Protein AF-A0A8H3M3Z1-F1 (afdb_monomer_lite)

Secondary structure (DSSP, 8-state):
---S---EEEEEE--TTS-TTSEEEEEEETTEEEEESSHHHHHHHHHHHHHSS-----HHHHTTTTSHHHHHHHSTT-S---EEEEETTEEEEEEE--B-S-GGGTTB-TT-EEEEEEEETTTEEEEEEEEEETTEEEEEEEETTEEEEEEEESSHHHHHHHHHTT------

Sequence (172 aa):
MLKNAEFTVTVVVGNKDNNIFLPGYICQCKDIVRIANDLTNTISEIYSIIFATKTCYSGSLIMGWKYENIINKLTEDIPFTPYSFFLEKIKIFVYGVRYSENIDWHYAGPGYKSSFLHIFDGNKHALFVSKIEGTSCTVEVYQDQKLQTKFVSKSLVNVWKNIESTKKFNGN

Structure (mmCIF, N/CA/C/O backbone):
data_AF-A0A8H3M3Z1-F1
#
_entry.id   AF-A0A8H3M3Z1-F1
#
loop_
_atom_site.group_PDB
_atom_site.id
_atom_site.type_symbol
_atom_site.label_atom_id
_atom_site.label_alt_id
_atom_site.label_comp_id
_atom_site.label_asym_id
_atom_site.label_entity_id
_atom_site.label_seq_id
_atom_site.pdbx_PDB_ins_code
_atom_site.Cartn_x
_atom_site.Cartn_y
_atom_site.Cartn_z
_atom_site.occupancy
_atom_site.B_iso_or_equiv
_atom_site.auth_seq_id
_atom_site.auth_comp_id
_atom_site.auth_asym_id
_atom_site.auth_atom_id
_atom_site.pdbx_PDB_model_num
ATOM 1 N N . MET A 1 1 ? -3.676 -1.874 33.688 1.00 42.06 1 MET A N 1
ATOM 2 C CA . MET A 1 1 ? -3.862 -3.178 34.354 1.00 42.06 1 MET A CA 1
ATOM 3 C C . MET A 1 1 ? -5.278 -3.638 34.070 1.00 42.06 1 MET A C 1
ATOM 5 O O . MET A 1 1 ? -6.198 -2.852 34.268 1.00 42.06 1 MET A O 1
ATOM 9 N N . LEU A 1 2 ? -5.427 -4.838 33.517 1.00 50.97 2 LEU A N 1
ATOM 10 C CA . LEU A 1 2 ? -6.715 -5.435 33.185 1.00 50.97 2 LEU A CA 1
ATOM 11 C C . LEU A 1 2 ? -7.474 -5.728 34.475 1.00 50.97 2 LEU A C 1
ATOM 13 O O . LEU A 1 2 ? -7.066 -6.581 35.257 1.00 50.97 2 LEU A O 1
ATOM 17 N N . LYS A 1 3 ? -8.516 -4.944 34.748 1.00 63.22 3 LYS A N 1
ATOM 18 C CA . LYS A 1 3 ? -9.380 -5.177 35.902 1.00 63.22 3 LYS A CA 1
ATOM 19 C C . LYS A 1 3 ? -10.289 -6.359 35.562 1.00 63.22 3 LYS A C 1
ATOM 21 O O . LYS A 1 3 ? -10.842 -6.388 34.468 1.00 63.22 3 LYS A O 1
ATOM 26 N N . ASN A 1 4 ? -10.386 -7.328 36.473 1.00 67.38 4 ASN A N 1
ATOM 27 C CA . ASN A 1 4 ? -11.083 -8.603 36.282 1.00 67.38 4 ASN A CA 1
ATOM 28 C C . ASN A 1 4 ? -12.588 -8.390 36.025 1.00 67.38 4 ASN A C 1
ATOM 30 O O . ASN A 1 4 ? -13.389 -8.352 36.959 1.00 67.38 4 ASN A O 1
ATOM 34 N N . ALA A 1 5 ? -12.957 -8.165 34.768 1.00 73.75 5 ALA A N 1
ATOM 35 C CA . ALA A 1 5 ? -14.329 -8.032 34.315 1.00 73.75 5 ALA A CA 1
ATOM 36 C C . ALA A 1 5 ? -14.451 -8.631 32.919 1.00 73.75 5 ALA A C 1
ATOM 38 O O . ALA A 1 5 ? -13.635 -8.363 32.037 1.00 73.75 5 ALA A O 1
ATOM 39 N N . GLU A 1 6 ? -15.474 -9.454 32.745 1.00 81.56 6 GLU A N 1
ATO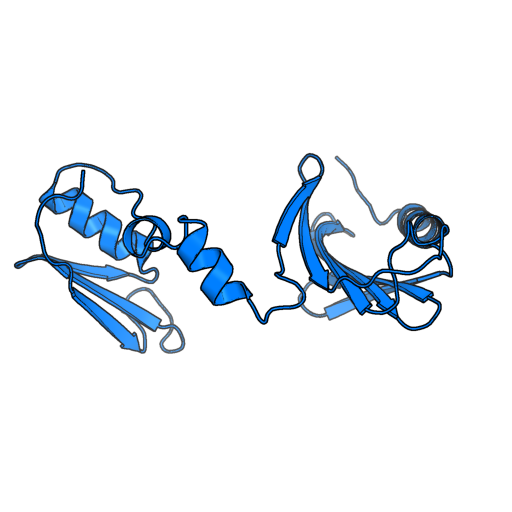M 40 C CA . GLU A 1 6 ? -15.777 -10.097 31.480 1.00 81.56 6 GLU A CA 1
ATOM 41 C C . GLU A 1 6 ? -16.540 -9.127 30.579 1.00 81.56 6 GLU A C 1
ATOM 43 O O . GLU A 1 6 ? -17.536 -8.525 30.989 1.00 81.56 6 GLU A O 1
ATOM 48 N N . PHE A 1 7 ? -16.049 -8.965 29.354 1.00 82.75 7 PHE A N 1
ATOM 49 C CA . PHE A 1 7 ? -16.711 -8.203 28.306 1.00 82.75 7 PHE A CA 1
ATOM 50 C C . PHE A 1 7 ? -17.187 -9.192 27.249 1.00 82.75 7 PHE A C 1
ATOM 52 O O . PHE A 1 7 ? -16.375 -9.859 26.611 1.00 82.75 7 PHE A O 1
ATOM 59 N N . THR A 1 8 ? -18.497 -9.270 27.051 1.00 84.25 8 THR A N 1
ATOM 60 C CA . THR A 1 8 ? -19.101 -10.037 25.961 1.00 84.25 8 THR A CA 1
ATOM 61 C C . THR A 1 8 ? -19.392 -9.095 24.804 1.00 84.25 8 THR A C 1
ATOM 63 O O . THR A 1 8 ? -19.911 -7.997 25.006 1.00 84.25 8 THR A O 1
ATOM 66 N N . VAL A 1 9 ? -19.045 -9.507 23.587 1.00 84.88 9 VAL A N 1
ATOM 67 C CA . VAL A 1 9 ? -19.323 -8.742 22.370 1.00 84.88 9 VAL A CA 1
ATOM 68 C C . VAL A 1 9 ? -20.209 -9.575 21.461 1.00 84.88 9 VAL A C 1
ATOM 70 O O . VAL A 1 9 ? -19.890 -10.718 21.145 1.00 84.88 9 VAL A O 1
ATOM 73 N N . THR A 1 10 ? -21.300 -8.978 21.000 1.00 85.62 10 THR A N 1
ATOM 74 C CA . THR A 1 10 ? -22.216 -9.563 20.027 1.00 85.62 10 THR A CA 1
ATOM 75 C C . THR A 1 10 ? -22.226 -8.700 18.774 1.00 85.62 10 THR A C 1
ATOM 77 O O . THR A 1 10 ? -22.454 -7.491 18.837 1.00 85.62 10 THR A O 1
ATOM 80 N N . VAL A 1 11 ? -21.970 -9.326 17.626 1.00 85.75 11 VAL A N 1
ATOM 81 C CA . VAL A 1 11 ? -22.051 -8.666 16.319 1.00 85.75 11 VAL A CA 1
ATOM 82 C C . VAL A 1 11 ? -23.489 -8.755 15.819 1.00 85.75 11 VAL A C 1
ATOM 84 O O . VAL A 1 11 ? -24.074 -9.837 15.798 1.00 85.75 11 VAL A O 1
ATOM 87 N N . VAL A 1 12 ? -24.054 -7.618 15.418 1.00 84.12 12 VAL A N 1
ATOM 88 C CA . VAL A 1 12 ? -25.420 -7.500 14.893 1.00 84.12 12 VAL A CA 1
ATOM 89 C C . VAL A 1 12 ? -25.413 -6.850 13.509 1.00 84.12 12 VAL A C 1
ATOM 91 O O . VAL A 1 12 ? -24.481 -6.131 13.151 1.00 84.12 12 VAL A O 1
ATOM 94 N N . VAL A 1 13 ? -26.447 -7.110 12.708 1.00 79.94 13 VAL A N 1
ATOM 95 C CA . VAL A 1 13 ? -26.619 -6.480 11.390 1.00 79.94 13 VAL A CA 1
ATOM 96 C C . VAL A 1 13 ? -27.286 -5.117 11.581 1.00 79.94 13 VAL A C 1
ATOM 98 O O . VAL A 1 13 ? -28.447 -5.055 11.982 1.00 79.94 13 VAL A O 1
ATOM 101 N N . GLY A 1 14 ? -26.556 -4.033 11.304 1.00 70.88 14 GLY A N 1
ATOM 102 C CA . GLY A 1 14 ? -27.012 -2.661 11.528 1.00 70.88 14 GLY A CA 1
ATOM 103 C C . GLY A 1 14 ? -27.077 -2.255 13.006 1.00 70.88 14 GLY A C 1
ATOM 104 O O . GLY A 1 14 ? -27.053 -3.079 13.920 1.00 70.88 14 GLY A O 1
ATOM 105 N N . ASN A 1 15 ? -27.181 -0.950 13.256 1.00 71.75 15 ASN A N 1
ATOM 106 C CA . ASN A 1 15 ? -27.610 -0.398 14.541 1.00 71.75 15 ASN A CA 1
ATOM 107 C C . ASN A 1 15 ? -28.354 0.933 14.326 1.00 71.75 15 ASN A C 1
ATOM 109 O O . ASN A 1 15 ? -28.491 1.394 13.197 1.00 71.75 15 ASN A O 1
ATOM 113 N N . LYS A 1 16 ? -28.849 1.547 15.407 1.00 67.44 16 LYS A N 1
ATOM 114 C CA . LYS A 1 16 ? -29.635 2.795 15.351 1.00 67.44 16 LYS A CA 1
ATOM 115 C C . LYS A 1 16 ? -28.860 3.990 14.774 1.00 67.44 16 LYS A C 1
ATOM 117 O O . LYS A 1 16 ? -29.487 4.936 14.311 1.00 67.44 16 LYS A O 1
ATOM 122 N N . ASP A 1 17 ? -27.532 3.915 14.785 1.00 66.56 17 ASP A N 1
ATOM 123 C CA . ASP A 1 17 ? -26.607 4.983 14.411 1.00 66.56 17 ASP A CA 1
ATOM 124 C C . ASP A 1 17 ? -25.939 4.733 13.045 1.00 66.56 17 ASP A C 1
ATOM 126 O O . ASP A 1 17 ? -25.035 5.476 12.663 1.00 66.56 17 ASP A O 1
ATOM 130 N N . ASN A 1 18 ? -26.338 3.685 12.308 1.00 63.44 18 ASN A N 1
ATOM 131 C CA . ASN A 1 18 ? -25.739 3.313 11.026 1.00 63.44 18 ASN A CA 1
ATOM 132 C C . ASN A 1 18 ? -26.734 2.694 10.036 1.00 63.44 18 ASN A C 1
ATOM 134 O O . ASN A 1 18 ? -27.844 2.286 10.364 1.00 63.44 18 ASN A O 1
ATOM 138 N N . ASN A 1 19 ? -26.286 2.587 8.784 1.00 66.00 19 ASN A N 1
ATOM 139 C CA . ASN A 1 19 ? -27.011 1.898 7.723 1.00 66.00 19 ASN A CA 1
ATOM 140 C C . ASN A 1 19 ? -27.109 0.382 8.011 1.00 66.00 19 ASN A C 1
ATOM 142 O O . ASN A 1 19 ? -26.144 -0.224 8.478 1.00 66.00 19 ASN A O 1
ATOM 146 N N . ILE A 1 20 ? -28.236 -0.242 7.652 1.00 68.50 20 ILE A N 1
ATOM 147 C CA . ILE A 1 20 ? -28.514 -1.691 7.754 1.00 68.50 20 ILE A CA 1
ATOM 148 C C . ILE A 1 20 ? -27.459 -2.594 7.087 1.00 68.50 20 ILE A C 1
ATOM 150 O O . ILE A 1 20 ? -27.410 -3.787 7.368 1.00 68.50 20 ILE A O 1
ATOM 154 N N . PHE A 1 21 ? -26.602 -2.041 6.223 1.00 71.69 21 PHE A N 1
ATOM 155 C CA . PHE A 1 21 ? -25.527 -2.766 5.538 1.00 71.69 21 PHE A CA 1
ATOM 156 C C . PHE A 1 21 ? -24.190 -2.810 6.299 1.00 71.69 21 PHE A C 1
ATOM 158 O O . PHE A 1 21 ? -23.249 -3.441 5.819 1.00 71.69 21 PHE A O 1
ATOM 165 N N . LEU A 1 22 ? -24.070 -2.147 7.454 1.00 75.31 22 LEU A N 1
ATOM 166 C CA . LEU A 1 22 ? -22.853 -2.154 8.272 1.00 75.31 22 LEU A CA 1
ATOM 167 C C . LEU A 1 22 ? -23.071 -2.941 9.573 1.00 75.31 22 LEU A C 1
ATOM 169 O O . LEU A 1 22 ? -24.165 -2.895 10.135 1.00 75.31 22 LEU A O 1
ATOM 173 N N . PRO A 1 23 ? -22.057 -3.663 10.079 1.00 78.62 23 PRO A N 1
ATOM 174 C CA . PRO A 1 23 ? -22.172 -4.354 11.356 1.00 78.62 23 PRO A CA 1
ATOM 175 C C . PRO A 1 23 ? -22.287 -3.349 12.510 1.00 78.62 23 PRO A C 1
ATOM 177 O O . PRO A 1 23 ? -21.552 -2.363 12.569 1.00 78.62 23 PRO A O 1
ATOM 180 N N . GLY A 1 24 ? -23.199 -3.622 13.439 1.00 84.38 24 GLY A N 1
ATOM 181 C CA . GLY A 1 24 ? -23.231 -3.011 14.762 1.00 84.38 24 GLY A CA 1
ATOM 182 C C . GLY A 1 24 ? -22.543 -3.920 15.779 1.00 84.38 24 GLY A C 1
ATOM 183 O O . GLY A 1 24 ? -22.599 -5.147 15.672 1.00 84.38 24 GLY A O 1
ATOM 184 N N . TYR A 1 25 ? -21.908 -3.328 16.786 1.00 85.81 25 TYR A N 1
ATOM 185 C CA . TYR A 1 25 ? -21.239 -4.065 17.855 1.00 85.81 25 TYR A CA 1
ATOM 186 C C . TYR A 1 25 ? -21.924 -3.758 19.175 1.00 85.81 25 TYR A C 1
ATOM 188 O O . TYR A 1 25 ? -21.898 -2.618 19.634 1.00 85.81 25 TYR A O 1
ATOM 196 N N . ILE A 1 26 ? -22.537 -4.771 19.781 1.00 84.50 26 ILE A N 1
ATOM 197 C CA . ILE A 1 26 ? -23.059 -4.689 21.141 1.00 84.50 26 ILE A CA 1
ATOM 198 C C . ILE A 1 26 ? -21.969 -5.199 22.068 1.00 84.50 26 ILE A C 1
ATOM 200 O O . ILE A 1 26 ? -21.509 -6.327 21.916 1.00 84.50 26 ILE A O 1
ATOM 204 N N . CYS A 1 27 ? -21.558 -4.386 23.031 1.00 84.44 27 CYS A N 1
ATOM 205 C CA . CYS A 1 27 ? -20.712 -4.831 24.123 1.00 84.44 27 CYS A CA 1
ATOM 206 C C . CYS A 1 27 ? -21.535 -4.854 25.410 1.00 84.44 27 CYS A C 1
ATOM 208 O O . CYS A 1 27 ? -22.358 -3.969 25.655 1.00 84.44 27 CYS A O 1
ATOM 210 N N . GLN A 1 28 ? -21.306 -5.874 26.224 1.00 86.00 28 GLN A N 1
ATOM 211 C CA . GLN A 1 28 ? -21.894 -6.036 27.539 1.00 86.00 28 GLN A CA 1
ATOM 212 C C . GLN A 1 28 ? -20.788 -6.332 28.546 1.00 86.00 28 GLN A C 1
ATOM 214 O O . GLN A 1 28 ? -19.942 -7.196 28.320 1.00 86.00 28 GLN A O 1
ATOM 219 N N . CYS A 1 29 ? -20.823 -5.644 29.681 1.00 83.62 29 CYS A N 1
ATOM 220 C CA . CYS A 1 29 ? -20.036 -6.002 30.851 1.00 83.62 29 CYS A CA 1
ATOM 221 C C . CYS A 1 29 ? -20.912 -5.825 32.089 1.00 83.62 29 CYS A C 1
ATOM 223 O O . CYS A 1 29 ? -21.393 -4.720 32.359 1.00 83.62 29 CYS A O 1
ATOM 225 N N . LYS A 1 30 ? -21.124 -6.917 32.834 1.00 83.31 30 LYS A N 1
ATOM 226 C CA . LYS A 1 30 ? -22.128 -6.976 33.908 1.00 83.31 30 LYS A CA 1
ATOM 227 C C . LYS A 1 30 ? -23.507 -6.559 33.355 1.00 83.31 30 LYS A C 1
ATOM 229 O O . LYS A 1 30 ? -23.932 -7.093 32.330 1.00 83.31 30 LYS A O 1
ATOM 234 N N . ASP A 1 31 ? -24.150 -5.573 33.978 1.00 85.62 31 ASP A N 1
ATOM 235 C CA . ASP A 1 31 ? -25.468 -5.049 33.595 1.00 85.62 31 ASP A CA 1
ATOM 236 C C . ASP A 1 31 ? -25.397 -3.851 32.628 1.00 85.62 31 ASP A C 1
ATOM 238 O O . ASP A 1 31 ? -26.420 -3.270 32.265 1.00 85.62 31 ASP A O 1
ATOM 242 N N . ILE A 1 32 ? -24.192 -3.439 32.210 1.00 85.25 32 ILE A N 1
ATOM 243 C CA . ILE A 1 32 ? -24.003 -2.302 31.303 1.00 85.25 32 ILE A CA 1
ATOM 244 C C . ILE A 1 32 ? -23.890 -2.816 29.873 1.00 85.25 32 ILE A C 1
ATOM 246 O O . ILE A 1 32 ? -23.011 -3.619 29.561 1.00 85.25 32 ILE A O 1
ATOM 250 N N . VAL A 1 33 ? -24.747 -2.285 29.001 1.00 86.88 33 VAL A N 1
ATOM 251 C CA . VAL A 1 33 ? -24.773 -2.589 27.568 1.00 86.88 33 VAL A CA 1
ATOM 252 C C . VAL A 1 33 ? -24.595 -1.304 26.758 1.00 86.88 33 VAL A C 1
ATOM 254 O O . VAL A 1 33 ? -25.218 -0.269 27.038 1.00 86.88 33 VAL A O 1
ATOM 257 N N . ARG A 1 34 ? -23.744 -1.362 25.732 1.00 85.56 34 ARG A N 1
ATOM 258 C CA . ARG A 1 34 ? -23.574 -0.303 24.728 1.00 85.56 34 ARG A CA 1
ATOM 259 C C . ARG A 1 34 ? -23.555 -0.896 23.335 1.00 85.56 34 ARG A C 1
ATOM 261 O O . ARG A 1 34 ? -23.155 -2.039 23.147 1.00 85.56 34 ARG A O 1
ATOM 268 N N . ILE A 1 35 ? -23.988 -0.089 22.379 1.00 83.06 35 ILE A N 1
ATOM 269 C CA . ILE A 1 35 ? -23.938 -0.402 20.960 1.00 83.06 35 ILE A CA 1
ATOM 270 C C . ILE A 1 35 ? -23.181 0.719 20.261 1.00 83.06 35 ILE A C 1
ATOM 272 O O . ILE A 1 35 ? -23.452 1.885 20.532 1.00 83.06 35 ILE A O 1
ATOM 276 N N . ALA A 1 36 ? -22.235 0.378 19.395 1.00 77.62 36 ALA A N 1
ATOM 277 C CA . ALA A 1 36 ? -21.617 1.357 18.512 1.00 77.62 36 ALA A CA 1
ATOM 278 C C . ALA A 1 36 ? -21.251 0.743 17.159 1.00 77.62 36 ALA A C 1
ATOM 280 O O . ALA A 1 36 ? -21.393 -0.459 16.913 1.00 77.62 36 ALA A O 1
ATOM 281 N N . ASN A 1 37 ? -20.782 1.613 16.270 1.00 78.38 37 ASN A N 1
ATOM 282 C CA . ASN A 1 37 ? -20.327 1.277 14.919 1.00 78.38 37 ASN A CA 1
ATOM 283 C C . ASN A 1 37 ? -18.902 0.713 14.886 1.00 78.38 37 ASN A C 1
ATOM 285 O O . ASN A 1 37 ? -18.461 0.200 13.862 1.00 78.38 37 ASN A O 1
ATOM 289 N N . ASP A 1 38 ? -18.182 0.821 16.001 1.00 77.88 38 ASP A N 1
ATOM 290 C CA . ASP A 1 38 ? -16.818 0.340 16.158 1.00 77.88 38 ASP A CA 1
ATOM 291 C C . ASP A 1 38 ? -16.673 -0.414 17.483 1.00 77.88 38 ASP A C 1
ATOM 293 O O . ASP A 1 38 ? -17.126 0.029 18.547 1.00 77.88 38 ASP A O 1
ATOM 297 N N . LEU A 1 39 ? -16.012 -1.565 17.404 1.00 75.38 39 LEU A N 1
ATOM 298 C CA . LEU A 1 39 ? -15.754 -2.436 18.539 1.00 75.38 39 LEU A CA 1
ATOM 299 C C . LEU A 1 39 ? -14.897 -1.736 19.600 1.00 75.38 39 LEU A C 1
ATOM 301 O O . LEU A 1 39 ? -15.173 -1.846 20.797 1.00 75.38 39 LEU A O 1
ATOM 305 N N . THR A 1 40 ? -13.877 -0.994 19.161 1.00 76.94 40 THR A N 1
ATOM 306 C CA . THR A 1 40 ? -12.932 -0.324 20.064 1.00 76.94 40 THR A CA 1
ATOM 307 C C . THR A 1 40 ? -13.637 0.755 20.874 1.00 76.94 40 THR A C 1
ATOM 309 O O . THR A 1 40 ? -13.459 0.817 22.093 1.00 76.94 40 THR A O 1
ATOM 312 N N . ASN A 1 41 ? -14.480 1.556 20.221 1.00 75.25 41 ASN A N 1
ATOM 313 C CA . ASN A 1 41 ? -15.298 2.578 20.865 1.00 75.25 41 ASN A CA 1
ATOM 314 C C . ASN A 1 41 ? -16.271 1.961 21.873 1.00 75.25 41 ASN A C 1
ATOM 316 O O . ASN A 1 41 ? -16.270 2.368 23.033 1.00 75.25 41 ASN A O 1
ATOM 320 N N . THR A 1 42 ? -17.021 0.925 21.478 1.00 77.25 42 THR A N 1
ATOM 321 C CA . THR A 1 42 ? -18.021 0.295 22.362 1.00 77.25 42 THR A CA 1
ATOM 322 C C . THR A 1 42 ? -17.381 -0.274 23.634 1.00 77.25 42 THR A C 1
ATOM 324 O O . THR A 1 42 ? -17.869 -0.044 24.741 1.00 77.25 42 THR A O 1
ATOM 327 N N . ILE A 1 43 ? -16.251 -0.981 23.500 1.00 77.06 43 ILE A N 1
ATOM 328 C CA . ILE A 1 43 ? -15.508 -1.529 24.647 1.00 77.06 43 ILE A CA 1
ATOM 329 C C . ILE A 1 43 ? -14.936 -0.398 25.509 1.00 77.06 43 ILE A C 1
ATOM 331 O O . ILE A 1 43 ? -15.053 -0.439 26.733 1.00 77.06 43 ILE A O 1
ATOM 335 N N . SER A 1 44 ? -14.336 0.623 24.888 1.00 77.81 44 SER A N 1
ATOM 336 C CA . SER A 1 44 ? -13.710 1.738 25.609 1.00 77.81 44 SER A CA 1
ATOM 337 C C . SER A 1 44 ? -14.720 2.565 26.401 1.00 77.81 44 SER A C 1
ATOM 339 O O . SER A 1 44 ? -14.397 3.025 27.498 1.00 77.81 44 SER A O 1
ATOM 341 N N . GLU A 1 45 ? -15.940 2.733 25.890 1.00 80.56 45 GLU A N 1
ATOM 342 C CA . GLU A 1 45 ? -17.031 3.400 26.600 1.00 80.56 45 GLU A CA 1
ATOM 343 C C . GLU A 1 45 ? -17.466 2.617 27.836 1.00 80.56 45 GLU A C 1
ATOM 345 O O . GLU A 1 45 ? -17.460 3.170 28.936 1.00 80.56 45 GLU A O 1
ATOM 350 N N . ILE A 1 46 ? -17.787 1.326 27.690 1.00 83.81 46 ILE A N 1
ATOM 351 C CA . ILE A 1 46 ? -18.192 0.488 28.829 1.00 83.81 46 ILE A CA 1
ATOM 352 C C . ILE A 1 46 ? -17.072 0.412 29.862 1.00 83.81 46 ILE A C 1
ATOM 354 O O . ILE A 1 46 ? -17.320 0.553 31.059 1.00 83.81 46 ILE A O 1
ATOM 358 N N . TYR A 1 47 ? -15.827 0.259 29.412 1.00 78.69 47 TYR A N 1
ATOM 359 C CA . TYR A 1 47 ? -14.681 0.250 30.307 1.00 78.69 47 TYR A CA 1
ATOM 360 C C . TYR A 1 47 ? -14.549 1.579 31.063 1.00 78.69 47 TYR A C 1
ATOM 362 O O . TYR A 1 47 ? -14.345 1.578 32.278 1.00 78.69 47 TYR A O 1
ATOM 370 N N . SER A 1 48 ? -14.721 2.713 30.376 1.00 80.75 48 SER A N 1
ATOM 371 C CA . SER A 1 48 ? -14.674 4.039 31.003 1.00 80.75 48 SER A CA 1
ATOM 372 C C . SER A 1 48 ? -15.787 4.228 32.032 1.00 80.75 48 SER A C 1
ATOM 374 O O . SER A 1 48 ? -15.524 4.776 33.099 1.00 80.75 48 SER A O 1
ATOM 376 N N . ILE A 1 49 ? -16.997 3.730 31.758 1.00 82.50 49 ILE A N 1
ATOM 377 C CA . ILE A 1 49 ? -18.123 3.769 32.703 1.00 82.50 49 ILE A CA 1
ATOM 378 C C . ILE A 1 49 ? -17.803 2.949 33.959 1.00 82.50 49 ILE A C 1
ATOM 380 O O . ILE A 1 49 ? -18.014 3.418 35.073 1.00 82.50 49 ILE A O 1
ATOM 384 N N . ILE A 1 50 ? -17.275 1.734 33.795 1.00 81.38 50 ILE A N 1
ATOM 385 C CA . ILE A 1 50 ? -17.062 0.802 34.913 1.00 81.38 50 ILE A CA 1
ATOM 386 C C . ILE A 1 50 ? -15.840 1.181 35.748 1.00 81.38 50 ILE A C 1
ATOM 388 O O . ILE A 1 50 ? -15.828 1.001 36.966 1.00 81.38 50 ILE A O 1
ATOM 392 N N . PHE A 1 51 ? -14.784 1.670 35.104 1.00 81.25 51 PHE A N 1
ATOM 393 C CA . PHE A 1 51 ? -13.480 1.817 35.740 1.00 81.25 51 PHE A CA 1
ATOM 394 C C . PHE A 1 51 ? -13.002 3.256 35.873 1.00 81.25 51 PHE A C 1
ATOM 396 O O . PHE A 1 51 ? -11.917 3.447 36.427 1.00 81.25 51 PHE A O 1
ATOM 403 N N . ALA A 1 52 ? -13.792 4.225 35.394 1.00 79.25 52 ALA A N 1
ATOM 404 C CA . ALA A 1 52 ? -13.472 5.651 35.364 1.00 79.25 52 ALA A CA 1
ATOM 405 C C . ALA A 1 52 ? -12.117 5.956 34.694 1.00 79.25 52 ALA A C 1
ATOM 407 O O . ALA A 1 52 ? -11.460 6.946 35.008 1.00 79.25 52 ALA A O 1
ATOM 408 N N . THR A 1 53 ? -11.674 5.093 33.775 1.00 71.69 53 THR A N 1
ATOM 409 C CA . THR A 1 53 ? -10.427 5.259 33.023 1.00 71.69 53 THR A CA 1
ATOM 410 C C . THR A 1 53 ? -10.622 4.865 31.566 1.00 71.69 53 THR A C 1
ATOM 412 O O . THR A 1 53 ? -11.377 3.949 31.256 1.00 71.69 53 THR A O 1
ATOM 415 N N . LYS A 1 54 ? -9.915 5.536 30.654 1.00 61.66 54 LYS A N 1
ATOM 416 C CA . LYS A 1 54 ? -9.914 5.165 29.235 1.00 61.66 54 LYS A CA 1
ATOM 417 C C . LYS A 1 54 ? -8.992 3.965 29.028 1.00 61.66 54 LYS A C 1
ATOM 419 O O . LYS A 1 54 ? -7.808 4.041 29.358 1.00 61.66 54 LYS A O 1
ATOM 424 N N . THR A 1 55 ? -9.494 2.868 28.467 1.00 58.12 55 THR A N 1
ATOM 425 C CA . THR A 1 55 ? -8.625 1.797 27.961 1.00 58.12 55 THR A CA 1
ATOM 426 C C . THR A 1 55 ? -8.173 2.068 26.547 1.00 58.12 55 THR A C 1
ATOM 428 O O . THR A 1 55 ? -8.997 2.163 25.649 1.00 58.12 55 THR A O 1
ATOM 431 N N . CYS A 1 56 ? -6.863 2.023 26.322 1.00 53.41 56 CYS A N 1
ATOM 432 C C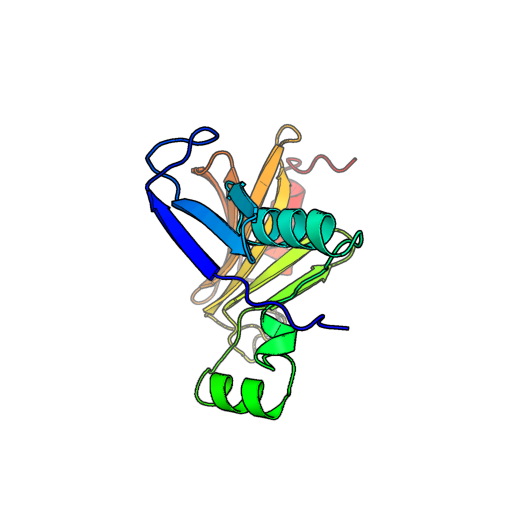A . CYS A 1 56 ? -6.321 1.630 25.026 1.00 53.41 56 CYS A CA 1
ATOM 433 C C . CYS A 1 56 ? -6.200 0.104 25.017 1.00 53.41 56 CYS A C 1
ATOM 435 O O . CYS A 1 56 ? -5.139 -0.449 25.307 1.00 53.41 56 CYS A O 1
ATOM 437 N N . TYR A 1 57 ? -7.307 -0.591 24.771 1.00 55.56 57 TYR A N 1
ATOM 438 C CA . TYR A 1 57 ? -7.270 -2.039 24.628 1.00 55.56 57 TYR A CA 1
ATOM 439 C C . TYR A 1 57 ? -6.805 -2.369 23.212 1.00 55.56 57 TYR A C 1
ATOM 441 O O . TYR A 1 57 ? -7.538 -2.186 22.247 1.00 55.56 57 TYR A O 1
ATOM 449 N N . SER A 1 58 ? -5.564 -2.823 23.068 1.00 56.12 58 SER A N 1
ATOM 450 C CA . SER A 1 58 ? -5.116 -3.425 21.816 1.00 56.12 58 SER A CA 1
ATOM 451 C C . SER A 1 58 ? -5.303 -4.926 21.975 1.00 56.12 58 SER A C 1
ATOM 453 O O . SER A 1 58 ? -4.535 -5.546 22.703 1.00 56.12 58 SER A O 1
ATOM 455 N N . GLY A 1 59 ? -6.327 -5.519 21.354 1.00 54.09 59 GLY A N 1
ATOM 456 C CA . GLY A 1 59 ? -6.565 -6.972 21.428 1.00 54.09 59 GLY A CA 1
ATOM 457 C C . GLY A 1 59 ? -5.323 -7.806 21.069 1.00 54.09 59 GLY A C 1
ATOM 458 O O . GLY A 1 59 ? -5.113 -8.883 21.622 1.00 54.09 59 GLY A O 1
ATOM 459 N N . SER A 1 60 ? -4.429 -7.241 20.251 1.00 58.16 60 SER A N 1
ATOM 460 C CA . SER A 1 60 ? -3.120 -7.809 19.918 1.00 58.16 60 SER A CA 1
ATOM 461 C C . SER A 1 60 ? -2.168 -7.951 21.115 1.00 58.16 60 SER A C 1
ATOM 463 O O . SER A 1 60 ? -1.363 -8.875 21.137 1.00 58.16 60 SER A O 1
ATOM 465 N N . LEU A 1 61 ? -2.246 -7.086 22.133 1.00 53.50 61 LEU A N 1
ATOM 466 C CA . LEU A 1 61 ? -1.410 -7.183 23.338 1.00 53.50 61 LEU A CA 1
ATOM 467 C C . LEU A 1 61 ? -1.810 -8.361 24.233 1.00 53.50 61 LEU A C 1
ATOM 469 O O . LEU A 1 61 ? -0.950 -8.943 24.880 1.00 53.50 61 LEU A O 1
ATOM 473 N N . ILE A 1 62 ? -3.095 -8.708 24.277 1.00 56.06 62 ILE A N 1
ATOM 474 C CA . ILE A 1 62 ? -3.628 -9.720 25.207 1.00 56.06 62 ILE A CA 1
ATOM 475 C C . ILE A 1 62 ? -3.561 -11.114 24.617 1.00 56.06 62 ILE A C 1
ATOM 477 O O . ILE A 1 62 ? -3.205 -12.052 25.319 1.00 56.06 62 ILE A O 1
ATOM 481 N N . MET A 1 63 ? -3.816 -11.236 23.314 1.00 61.16 63 MET A N 1
ATOM 482 C CA . MET A 1 63 ? -3.589 -12.485 22.585 1.00 61.16 63 MET A CA 1
ATOM 483 C C . MET A 1 63 ? -2.106 -12.737 22.305 1.00 61.16 63 MET A C 1
ATOM 485 O O . MET A 1 63 ? -1.754 -13.720 21.661 1.00 61.16 63 MET A O 1
ATOM 489 N N . GLY A 1 64 ? -1.226 -11.839 22.755 1.00 58.66 64 GLY A N 1
ATOM 490 C CA . GLY A 1 64 ? 0.199 -12.024 22.595 1.00 58.66 64 GLY A CA 1
ATOM 491 C C . GLY A 1 64 ? 0.689 -11.884 21.156 1.00 58.66 64 GLY A C 1
ATOM 492 O O . GLY A 1 64 ? 1.794 -12.302 20.840 1.00 58.66 64 GLY A O 1
ATOM 493 N N . TRP A 1 65 ? -0.074 -11.233 20.279 1.00 65.19 65 TRP A N 1
ATOM 494 C CA . TRP A 1 65 ? 0.323 -10.940 18.895 1.00 65.19 65 TRP A CA 1
ATOM 495 C C . TRP A 1 65 ? 1.479 -9.934 18.793 1.00 65.19 65 TRP A C 1
ATOM 497 O O . TRP A 1 65 ? 1.842 -9.519 17.697 1.00 65.19 65 TRP A O 1
ATOM 507 N N . LYS A 1 66 ? 2.042 -9.513 19.930 1.00 66.56 66 LYS A N 1
ATOM 508 C CA . LYS A 1 66 ? 3.318 -8.796 20.012 1.00 66.56 66 LYS A CA 1
ATOM 509 C C . LYS A 1 66 ? 4.482 -9.667 20.493 1.00 66.56 66 LYS A C 1
ATOM 511 O O . LYS A 1 66 ? 5.604 -9.176 20.519 1.00 66.56 66 LYS A O 1
ATOM 516 N N . TYR A 1 67 ? 4.239 -10.914 20.897 1.00 75.38 67 TYR A N 1
ATOM 517 C CA . TYR A 1 67 ? 5.306 -11.838 21.260 1.00 75.38 67 TYR A CA 1
ATOM 518 C C . TYR A 1 67 ? 5.890 -12.467 19.998 1.00 75.38 67 TYR A C 1
ATOM 520 O O . TYR A 1 67 ? 5.166 -13.027 19.172 1.00 75.38 67 TYR A O 1
ATOM 528 N N . GLU A 1 68 ? 7.212 -12.384 19.868 1.00 77.00 68 GLU A N 1
ATOM 529 C CA . GLU A 1 68 ? 7.944 -12.861 18.692 1.00 77.00 68 GLU A CA 1
ATOM 530 C C . GLU A 1 68 ? 7.667 -14.333 18.387 1.00 77.00 68 GLU A C 1
ATOM 532 O O . GLU A 1 68 ? 7.514 -14.694 17.231 1.00 77.00 68 GLU A O 1
ATOM 537 N N . ASN A 1 69 ? 7.513 -15.185 19.404 1.00 81.62 69 ASN A N 1
ATOM 538 C CA . ASN A 1 69 ? 7.202 -16.602 19.209 1.00 81.62 69 ASN A CA 1
ATOM 539 C C . ASN A 1 69 ? 5.851 -16.837 18.503 1.00 81.62 69 ASN A C 1
ATOM 541 O O . ASN A 1 69 ? 5.760 -17.710 17.643 1.00 81.62 69 ASN A O 1
ATOM 545 N N . ILE A 1 70 ? 4.814 -16.062 18.839 1.00 78.50 70 ILE A N 1
ATOM 546 C CA . ILE A 1 70 ? 3.486 -16.158 18.216 1.00 78.50 70 ILE A CA 1
ATOM 547 C C . ILE A 1 70 ? 3.529 -15.579 16.804 1.00 78.50 70 ILE A C 1
ATOM 549 O O . ILE A 1 70 ? 3.001 -16.197 15.882 1.00 78.50 70 ILE A O 1
ATOM 553 N N . ILE A 1 71 ? 4.191 -14.431 16.623 1.00 77.31 71 ILE A N 1
ATOM 554 C CA . ILE A 1 71 ? 4.380 -13.821 15.301 1.00 77.31 71 ILE A CA 1
ATOM 555 C C . ILE A 1 71 ? 5.110 -14.804 14.384 1.00 77.31 71 ILE A C 1
ATOM 557 O O . ILE A 1 71 ? 4.569 -15.158 13.344 1.00 77.31 71 ILE A O 1
ATOM 561 N N . ASN A 1 72 ? 6.264 -15.319 14.814 1.00 79.44 72 ASN A N 1
ATOM 562 C CA . ASN A 1 72 ? 7.086 -16.242 14.036 1.00 79.44 72 ASN A CA 1
ATOM 563 C C . ASN A 1 72 ? 6.313 -17.500 13.639 1.00 79.44 72 ASN A C 1
ATOM 565 O O . ASN A 1 72 ? 6.453 -17.956 12.511 1.00 79.44 72 ASN A O 1
ATOM 569 N N . LYS A 1 73 ? 5.466 -18.037 14.530 1.00 82.50 73 LYS A N 1
ATOM 570 C CA . LYS A 1 73 ? 4.643 -19.211 14.215 1.00 82.50 73 LYS A CA 1
ATOM 571 C C . LYS A 1 73 ? 3.539 -18.904 13.203 1.00 82.50 73 LYS A C 1
ATOM 573 O O . LYS A 1 73 ? 3.248 -19.734 12.352 1.00 82.50 73 LYS A O 1
ATOM 578 N N . LEU A 1 74 ? 2.922 -17.725 13.285 1.00 77.88 74 LEU A N 1
ATOM 579 C CA . LEU A 1 74 ? 1.885 -17.297 12.341 1.00 77.88 74 LEU A CA 1
ATOM 580 C C . LEU A 1 74 ? 2.459 -16.897 10.976 1.00 77.88 74 LEU A C 1
ATOM 582 O O . LEU A 1 74 ? 1.748 -16.976 9.978 1.00 77.88 74 LEU A O 1
ATOM 586 N N . THR A 1 75 ? 3.721 -16.469 10.925 1.00 77.12 75 THR A N 1
ATOM 587 C CA . THR A 1 75 ? 4.393 -16.032 9.696 1.00 77.12 75 THR A CA 1
ATOM 588 C C . THR A 1 75 ? 5.346 -17.071 9.108 1.00 77.12 75 THR A C 1
ATOM 590 O O . THR A 1 75 ? 5.999 -16.762 8.118 1.00 77.12 75 THR A O 1
ATOM 593 N N . GLU A 1 76 ? 5.436 -18.273 9.689 1.00 80.88 76 GLU A N 1
ATOM 594 C CA . GLU A 1 76 ? 6.415 -19.315 9.324 1.00 80.88 76 GLU A CA 1
ATOM 595 C C . GLU A 1 76 ? 6.382 -19.655 7.823 1.00 80.88 76 GLU A C 1
ATOM 597 O O . GLU A 1 76 ? 7.429 -19.735 7.188 1.00 80.88 76 GLU A O 1
ATOM 602 N N . ASP A 1 77 ? 5.183 -19.722 7.237 1.00 82.38 77 ASP A N 1
ATOM 603 C CA . ASP A 1 77 ? 4.965 -20.013 5.811 1.00 82.38 77 ASP A CA 1
ATOM 604 C C . ASP A 1 77 ? 4.543 -18.779 4.993 1.00 82.38 77 ASP A C 1
ATOM 606 O O . ASP A 1 77 ? 4.081 -18.893 3.854 1.00 82.38 77 ASP A O 1
ATOM 610 N N . ILE A 1 78 ? 4.657 -17.575 5.564 1.00 76.69 78 ILE A N 1
ATOM 611 C CA . ILE A 1 78 ? 4.277 -16.335 4.885 1.00 76.69 78 ILE A CA 1
ATOM 612 C C . ILE A 1 78 ? 5.532 -15.733 4.236 1.00 76.69 78 ILE A C 1
ATOM 614 O O . ILE A 1 78 ? 6.357 -15.141 4.931 1.00 76.69 78 ILE A O 1
ATOM 618 N N . PRO A 1 79 ? 5.682 -15.800 2.897 1.00 76.56 79 PRO A N 1
ATOM 619 C CA . PRO A 1 79 ? 6.899 -15.347 2.214 1.00 76.56 79 PRO A CA 1
ATOM 620 C C . PRO A 1 79 ? 7.121 -13.833 2.318 1.00 76.56 79 PRO A C 1
ATOM 622 O O . PRO A 1 79 ? 8.232 -13.344 2.130 1.00 76.56 79 PRO A O 1
ATOM 625 N N . PHE A 1 80 ? 6.056 -13.076 2.580 1.00 82.62 80 PHE A N 1
ATOM 626 C CA . PHE A 1 80 ? 6.107 -11.638 2.774 1.00 82.62 80 PHE A CA 1
ATOM 627 C C . PHE A 1 80 ? 4.895 -11.169 3.579 1.00 82.62 80 PHE A C 1
ATOM 629 O O . PHE A 1 80 ? 3.758 -11.493 3.237 1.00 82.62 80 PHE A O 1
ATOM 636 N N . THR A 1 81 ? 5.134 -10.355 4.606 1.00 83.31 81 THR A N 1
ATOM 637 C CA . THR A 1 81 ? 4.068 -9.706 5.375 1.00 83.31 81 THR A CA 1
ATOM 638 C C . THR A 1 81 ? 3.939 -8.246 4.938 1.00 83.31 81 THR A C 1
ATOM 640 O O . THR A 1 81 ? 4.904 -7.491 5.085 1.00 83.31 81 THR A O 1
ATOM 643 N N . PRO A 1 82 ? 2.771 -7.816 4.419 1.00 88.38 82 PRO A N 1
ATOM 644 C CA . PRO A 1 82 ? 2.521 -6.417 4.108 1.00 88.38 82 PRO A CA 1
ATOM 645 C C . PRO A 1 82 ? 2.738 -5.518 5.320 1.00 88.38 82 PRO A C 1
ATOM 647 O O . PRO A 1 82 ? 2.331 -5.842 6.435 1.00 88.38 82 PRO A O 1
ATOM 650 N N . TYR A 1 83 ? 3.340 -4.358 5.098 1.00 88.81 83 TYR A N 1
ATOM 651 C CA . TYR A 1 83 ? 3.653 -3.426 6.172 1.00 88.81 83 TYR A CA 1
ATOM 652 C C . TYR A 1 83 ? 3.447 -1.984 5.729 1.00 88.81 83 TYR A C 1
ATOM 654 O O . TYR A 1 83 ? 3.420 -1.663 4.540 1.00 88.81 83 TYR A O 1
ATOM 662 N N . SER A 1 84 ? 3.270 -1.102 6.709 1.00 93.12 84 SER A N 1
ATOM 663 C CA . SER A 1 84 ? 3.232 0.338 6.478 1.00 93.12 84 SER A CA 1
ATOM 664 C C . SER A 1 84 ? 4.402 1.016 7.166 1.00 93.12 84 SER A C 1
ATOM 666 O O . SER A 1 84 ? 4.748 0.653 8.288 1.00 93.12 84 SER A O 1
ATOM 668 N N . PHE A 1 85 ? 4.949 2.048 6.538 1.00 91.62 85 PHE A N 1
ATOM 669 C CA . PHE A 1 85 ? 5.937 2.931 7.148 1.00 91.62 85 PHE A CA 1
ATOM 670 C C . PHE A 1 85 ? 5.659 4.383 6.760 1.00 91.62 85 PHE A C 1
ATOM 672 O O . PHE A 1 85 ? 4.906 4.657 5.823 1.00 91.62 85 PHE A O 1
ATOM 679 N N . PHE A 1 86 ? 6.237 5.316 7.511 1.00 91.31 86 PHE A N 1
ATOM 680 C CA . PHE A 1 86 ? 6.172 6.736 7.189 1.00 91.31 86 PHE A CA 1
ATOM 681 C C . PHE A 1 86 ? 7.433 7.148 6.439 1.00 91.31 86 PHE A C 1
ATOM 683 O O . PHE A 1 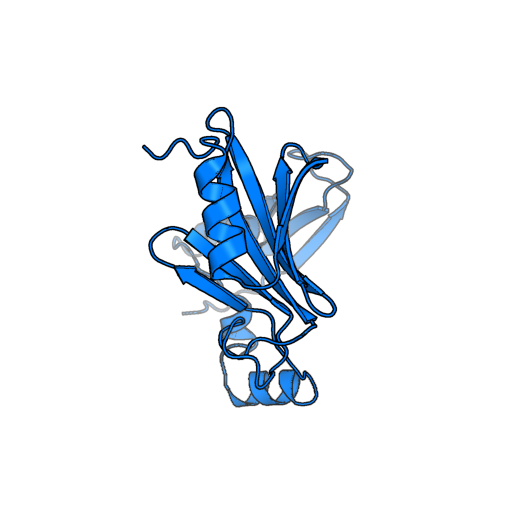86 ? 8.544 6.913 6.911 1.00 91.31 86 PHE A O 1
ATOM 690 N N . LEU A 1 87 ? 7.244 7.774 5.283 1.00 88.94 87 LEU A N 1
ATOM 691 C CA . LEU A 1 87 ? 8.259 8.568 4.611 1.00 88.94 87 LEU A CA 1
ATOM 692 C C . LEU A 1 87 ? 7.890 10.032 4.842 1.00 88.94 87 LEU A C 1
ATOM 694 O O . LEU A 1 87 ? 6.921 10.530 4.269 1.00 88.94 87 LEU A O 1
ATOM 698 N N . GLU A 1 88 ? 8.608 10.687 5.753 1.00 91.19 88 GLU A N 1
ATOM 699 C CA . GLU A 1 88 ? 8.230 11.997 6.293 1.00 91.19 88 GLU A CA 1
ATOM 700 C C . GLU A 1 88 ? 6.782 11.997 6.826 1.00 91.19 88 GLU A C 1
ATOM 702 O O . GLU A 1 88 ? 6.489 11.354 7.833 1.00 91.19 88 GLU A O 1
ATOM 707 N N . LYS A 1 89 ? 5.861 12.695 6.149 1.00 88.62 89 LYS A N 1
ATOM 708 C CA . LYS A 1 89 ? 4.430 12.767 6.494 1.00 88.62 89 LYS A CA 1
ATOM 709 C C . LYS A 1 89 ? 3.561 11.803 5.679 1.00 88.62 89 LYS A C 1
ATOM 711 O O . LYS A 1 89 ? 2.360 11.708 5.927 1.00 88.62 89 LYS A O 1
ATOM 716 N N . ILE A 1 90 ? 4.135 11.096 4.708 1.00 88.88 90 ILE A N 1
ATOM 717 C CA . ILE A 1 90 ? 3.407 10.205 3.804 1.00 88.88 90 ILE A CA 1
ATOM 718 C C . ILE A 1 90 ? 3.459 8.783 4.357 1.00 88.88 90 ILE A C 1
ATOM 720 O O . ILE A 1 90 ? 4.527 8.198 4.523 1.00 88.88 90 ILE A O 1
ATOM 724 N N . LYS A 1 91 ? 2.288 8.201 4.620 1.00 93.12 91 LYS A N 1
ATOM 725 C CA . LYS A 1 91 ? 2.177 6.789 4.993 1.00 93.12 91 LYS A CA 1
ATOM 726 C C . LYS A 1 91 ? 2.167 5.927 3.734 1.00 93.12 91 LYS A C 1
ATOM 728 O O . LYS A 1 91 ? 1.231 6.007 2.939 1.00 93.12 91 LYS A O 1
ATOM 733 N N . ILE A 1 92 ? 3.183 5.084 3.587 1.00 94.44 92 ILE A N 1
ATOM 734 C CA . ILE A 1 92 ? 3.322 4.134 2.484 1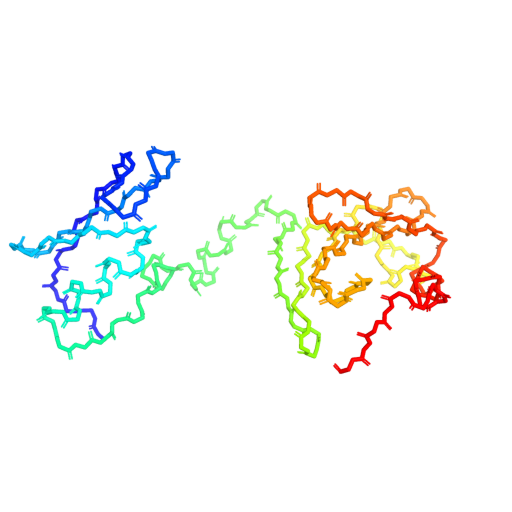.00 94.44 92 ILE A CA 1
ATOM 735 C C . ILE A 1 92 ? 2.932 2.749 2.984 1.00 94.44 92 ILE A C 1
ATOM 737 O O . ILE A 1 92 ? 3.410 2.310 4.027 1.00 94.44 92 ILE A O 1
ATOM 741 N N . PHE A 1 93 ? 2.081 2.060 2.229 1.00 96.06 93 PHE A N 1
ATOM 742 C CA . PHE A 1 93 ? 1.705 0.668 2.448 1.00 96.06 93 PHE A CA 1
ATOM 743 C C . PHE A 1 93 ? 2.323 -0.210 1.361 1.00 96.06 93 PHE A C 1
ATOM 745 O O . PHE A 1 93 ? 2.045 -0.020 0.179 1.00 96.06 93 PHE A O 1
ATOM 752 N N . VAL A 1 94 ? 3.161 -1.167 1.748 1.00 94.19 94 VAL A N 1
ATOM 753 C CA . VAL A 1 94 ? 3.805 -2.126 0.844 1.00 94.19 94 VAL A CA 1
ATOM 754 C C . VAL A 1 94 ? 3.125 -3.474 1.017 1.00 94.19 94 VAL A C 1
ATOM 756 O O . VAL A 1 94 ? 3.056 -3.996 2.127 1.00 94.19 94 VAL A O 1
ATOM 759 N N . TYR A 1 95 ? 2.628 -4.036 -0.081 1.00 93.56 95 TYR A N 1
ATOM 760 C CA . TYR A 1 95 ? 1.851 -5.281 -0.078 1.00 93.56 95 TYR A CA 1
ATOM 761 C C . TYR A 1 95 ? 2.294 -6.281 -1.154 1.00 93.56 95 TYR A C 1
ATOM 763 O O . TYR A 1 95 ? 1.689 -7.338 -1.310 1.00 93.56 95 TYR A O 1
ATOM 771 N N . GLY A 1 96 ? 3.370 -5.974 -1.875 1.00 91.44 96 GLY A N 1
ATOM 772 C CA . GLY A 1 96 ? 4.085 -6.922 -2.717 1.00 91.44 96 GLY A CA 1
ATOM 773 C C . GLY A 1 96 ? 5.554 -6.538 -2.781 1.00 91.44 96 GLY A C 1
ATOM 774 O O . GLY A 1 96 ? 5.879 -5.371 -2.996 1.00 91.44 96 GLY A O 1
ATOM 775 N N . VAL A 1 97 ? 6.443 -7.507 -2.587 1.00 88.06 97 VAL A N 1
ATOM 776 C CA . VAL A 1 97 ? 7.890 -7.324 -2.710 1.00 88.06 97 VAL A CA 1
ATOM 777 C C . VAL A 1 97 ? 8.455 -8.514 -3.462 1.00 88.06 97 VAL A C 1
ATOM 779 O O . VAL A 1 97 ? 8.077 -9.660 -3.228 1.00 88.06 97 VAL A O 1
ATOM 782 N N . ARG A 1 98 ? 9.375 -8.232 -4.376 1.00 88.06 98 ARG A N 1
ATOM 783 C CA . ARG A 1 98 ? 10.237 -9.235 -4.987 1.00 88.06 98 ARG A CA 1
ATOM 784 C C . ARG A 1 98 ? 11.611 -8.617 -5.154 1.00 88.06 98 ARG A C 1
ATOM 786 O O . ARG A 1 98 ? 11.697 -7.421 -5.415 1.00 88.06 98 ARG A O 1
ATOM 793 N N . TYR A 1 99 ? 12.650 -9.418 -4.996 1.00 87.62 99 TYR A N 1
ATOM 794 C CA . TYR A 1 99 ? 14.019 -8.997 -5.260 1.00 87.62 99 TYR A CA 1
ATOM 795 C C . TYR A 1 99 ? 14.364 -9.185 -6.743 1.00 87.62 99 TYR A C 1
ATOM 797 O O . TYR A 1 99 ? 13.869 -10.115 -7.388 1.00 87.62 99 TYR A O 1
ATOM 805 N N . SER A 1 100 ? 15.209 -8.309 -7.280 1.00 89.06 100 SER A N 1
ATOM 806 C CA . SER A 1 100 ? 15.929 -8.528 -8.533 1.00 89.06 100 SER A CA 1
ATOM 807 C C . SER A 1 100 ? 17.299 -7.848 -8.494 1.00 89.06 100 SER A C 1
ATOM 809 O O . SER A 1 100 ? 17.533 -6.955 -7.686 1.00 89.06 100 SER A O 1
ATOM 811 N N . GLU A 1 101 ? 18.195 -8.219 -9.405 1.00 88.75 101 GLU A N 1
ATOM 812 C CA . GLU A 1 101 ? 19.502 -7.559 -9.561 1.00 88.75 101 GLU A CA 1
ATOM 813 C C . GLU A 1 101 ? 19.409 -6.221 -10.325 1.00 88.75 101 GLU A C 1
ATOM 815 O O . GLU A 1 101 ? 20.421 -5.605 -10.656 1.00 88.75 101 GLU A O 1
ATOM 820 N N . ASN A 1 102 ? 18.194 -5.746 -10.623 1.00 85.50 102 ASN A N 1
ATOM 821 C CA . ASN A 1 102 ? 17.994 -4.529 -11.395 1.00 85.50 102 ASN A CA 1
ATOM 822 C C . ASN A 1 102 ? 18.224 -3.267 -10.541 1.00 85.50 102 ASN A C 1
ATOM 824 O O . ASN A 1 102 ? 17.386 -2.876 -9.723 1.00 85.50 102 ASN A O 1
ATOM 828 N N . ILE A 1 103 ? 19.350 -2.597 -10.786 1.00 84.94 103 ILE A N 1
ATOM 829 C CA . ILE A 1 103 ? 19.751 -1.361 -10.100 1.00 84.94 103 ILE A CA 1
ATOM 830 C C . ILE A 1 103 ? 18.795 -0.198 -10.415 1.00 84.94 103 ILE A C 1
ATOM 832 O O . ILE A 1 103 ? 18.474 0.579 -9.517 1.00 84.94 103 ILE A O 1
ATOM 836 N N . ASP A 1 104 ? 18.251 -0.112 -11.636 1.00 84.06 104 ASP A N 1
ATOM 837 C CA . ASP A 1 104 ? 17.293 0.942 -12.024 1.00 84.06 104 ASP A CA 1
ATOM 838 C C . ASP A 1 104 ? 15.970 0.853 -11.242 1.00 84.06 104 ASP A C 1
ATOM 840 O O . ASP A 1 104 ? 15.178 1.808 -11.189 1.00 84.06 104 ASP A O 1
ATOM 844 N N . TRP A 1 105 ? 15.718 -0.308 -10.636 1.00 84.12 105 TRP A N 1
ATOM 845 C CA . TRP A 1 105 ? 14.578 -0.584 -9.767 1.00 84.12 105 TRP A CA 1
ATOM 846 C C . TRP A 1 105 ? 14.962 -0.606 -8.286 1.00 84.12 105 TRP A C 1
ATOM 848 O O . TRP A 1 105 ? 14.155 -1.029 -7.464 1.00 84.12 105 TRP A O 1
ATOM 858 N N . HIS A 1 106 ? 16.164 -0.144 -7.924 1.00 86.06 106 HIS A N 1
ATOM 859 C CA . HIS A 1 106 ? 16.695 -0.218 -6.559 1.00 86.06 106 HIS A CA 1
ATOM 860 C C . HIS A 1 106 ? 16.594 -1.638 -5.977 1.00 86.06 106 HIS A C 1
ATOM 862 O O . HIS A 1 106 ? 16.175 -1.824 -4.836 1.00 86.06 106 HIS A O 1
ATOM 868 N N . TYR A 1 107 ? 16.928 -2.643 -6.792 1.00 87.38 107 TYR A N 1
ATOM 869 C CA . TYR A 1 107 ? 16.845 -4.070 -6.465 1.00 87.38 107 TYR A CA 1
ATOM 870 C C . TYR A 1 107 ? 15.430 -4.618 -6.226 1.00 87.38 107 TYR A C 1
ATOM 872 O O . TYR A 1 107 ? 15.256 -5.790 -5.877 1.00 87.38 107 TYR A O 1
ATOM 880 N N . ALA A 1 108 ? 14.390 -3.811 -6.443 1.00 88.19 108 ALA A N 1
ATOM 881 C CA . ALA A 1 108 ? 13.030 -4.319 -6.519 1.00 88.19 108 ALA A CA 1
ATOM 882 C C . ALA A 1 108 ? 12.854 -5.131 -7.807 1.00 88.19 108 ALA A C 1
ATOM 884 O O . ALA A 1 108 ? 13.511 -4.888 -8.814 1.00 88.19 108 ALA A O 1
ATOM 885 N N . GLY A 1 109 ? 11.974 -6.122 -7.777 1.00 89.88 109 GLY A N 1
ATOM 886 C CA . GLY A 1 109 ? 11.695 -7.026 -8.882 1.00 89.88 109 GLY A CA 1
ATOM 887 C C . GLY A 1 109 ? 10.221 -7.034 -9.287 1.00 89.88 109 GLY A C 1
ATOM 888 O O . GLY A 1 109 ? 9.372 -6.442 -8.609 1.00 89.88 109 GLY A O 1
ATOM 889 N N . PRO A 1 110 ? 9.887 -7.742 -10.380 1.00 91.12 110 PRO A N 1
ATOM 890 C CA . PRO A 1 110 ? 8.516 -7.851 -10.863 1.00 91.12 110 PRO A CA 1
ATOM 891 C C . PRO A 1 110 ? 7.616 -8.499 -9.808 1.00 91.12 110 PRO A C 1
ATOM 893 O O . PRO A 1 110 ? 7.843 -9.638 -9.404 1.00 91.12 110 PRO A O 1
ATOM 896 N N . GLY A 1 111 ? 6.589 -7.779 -9.364 1.00 89.81 111 GLY A N 1
ATOM 897 C CA . GLY A 1 111 ? 5.764 -8.149 -8.212 1.00 89.81 111 GLY A CA 1
ATOM 898 C C . GLY A 1 111 ? 5.849 -7.163 -7.046 1.00 89.81 111 GLY A C 1
ATOM 899 O O . GLY A 1 111 ? 5.032 -7.261 -6.131 1.00 89.81 111 GLY A O 1
ATOM 900 N N . TYR A 1 112 ? 6.764 -6.186 -7.090 1.00 93.38 112 TYR A N 1
ATOM 901 C CA . TYR A 1 112 ? 6.721 -5.057 -6.162 1.00 93.38 112 TYR A CA 1
ATOM 902 C C . TYR A 1 112 ? 5.404 -4.287 -6.316 1.00 93.38 112 TYR A C 1
ATOM 904 O O . TYR A 1 112 ? 5.026 -3.936 -7.438 1.00 93.38 112 TYR A O 1
ATOM 912 N N . LYS A 1 113 ? 4.723 -4.023 -5.196 1.00 94.75 113 LYS A N 1
ATOM 913 C CA . LYS A 1 113 ? 3.485 -3.244 -5.116 1.00 94.75 113 LYS A CA 1
ATOM 914 C C . LYS A 1 113 ? 3.440 -2.438 -3.822 1.00 94.75 113 LYS A C 1
ATOM 916 O O . LYS A 1 113 ? 3.580 -2.986 -2.724 1.00 94.75 113 LYS A O 1
ATOM 921 N N . SER A 1 114 ? 3.187 -1.146 -3.955 1.00 95.62 114 SER A N 1
ATOM 922 C CA . SER A 1 114 ? 2.957 -0.252 -2.830 1.00 95.62 114 SER A CA 1
ATOM 923 C C . SER A 1 114 ? 1.921 0.807 -3.165 1.00 95.62 114 SER A C 1
ATOM 925 O O . SER A 1 114 ? 1.607 1.061 -4.327 1.00 95.62 114 SER A O 1
ATOM 927 N N . SER A 1 115 ? 1.362 1.414 -2.128 1.00 96.38 115 SER A N 1
ATOM 928 C CA . SER A 1 115 ? 0.382 2.474 -2.276 1.00 96.38 115 SER A CA 1
ATOM 929 C C . SER A 1 115 ? 0.494 3.517 -1.183 1.00 96.38 115 SER A C 1
ATOM 931 O O . SER A 1 115 ? 0.861 3.198 -0.052 1.00 96.38 115 SER A O 1
ATOM 933 N N . PHE A 1 116 ? 0.117 4.746 -1.500 1.00 94.00 116 PHE A N 1
ATOM 934 C CA . PHE A 1 116 ? 0.021 5.827 -0.529 1.00 94.00 116 PHE A CA 1
ATOM 935 C C . PHE A 1 116 ? -1.044 6.837 -0.952 1.00 94.00 116 PHE A C 1
ATOM 937 O O . PHE A 1 116 ? -1.421 6.920 -2.122 1.00 94.00 116 PHE A O 1
ATOM 944 N N . LEU A 1 117 ? -1.539 7.602 0.017 1.00 92.00 117 LEU A N 1
ATOM 945 C CA . LEU A 1 117 ? -2.477 8.692 -0.224 1.00 92.00 117 LEU A CA 1
ATOM 946 C C . LEU A 1 117 ? -1.717 10.011 -0.241 1.00 92.00 117 LEU A C 1
ATOM 948 O O . LEU A 1 117 ? -0.971 10.312 0.692 1.00 92.00 117 LEU A O 1
ATOM 952 N N . HIS A 1 118 ? -1.936 10.809 -1.277 1.00 89.81 118 HIS A N 1
ATOM 953 C CA . HIS A 1 118 ? -1.371 12.149 -1.360 1.00 89.81 118 HIS A CA 1
ATOM 954 C C . HIS A 1 118 ? -2.286 13.092 -2.136 1.00 89.81 118 HIS A C 1
ATOM 956 O O . HIS A 1 118 ? -3.214 12.650 -2.812 1.00 89.81 118 HIS A O 1
ATOM 962 N N . ILE A 1 119 ? -2.055 14.394 -1.986 1.00 86.88 119 ILE A N 1
ATOM 963 C CA . ILE A 1 119 ? -2.810 15.415 -2.705 1.00 86.88 119 ILE A CA 1
ATOM 964 C C . ILE A 1 119 ? -2.428 15.357 -4.188 1.00 86.88 119 ILE A C 1
ATOM 966 O O . ILE A 1 119 ? -1.253 15.267 -4.541 1.00 86.88 119 ILE A O 1
ATOM 970 N N . PHE A 1 120 ? -3.434 15.398 -5.052 1.00 84.88 120 PHE A N 1
ATOM 971 C CA . PHE A 1 120 ? -3.306 15.406 -6.501 1.00 84.88 120 PHE A CA 1
ATOM 972 C C . PHE A 1 120 ? -4.425 16.261 -7.101 1.00 84.88 120 PHE A C 1
ATOM 974 O O . PHE A 1 120 ? -5.500 16.345 -6.512 1.00 84.88 120 PHE A O 1
ATOM 981 N N . ASP A 1 121 ? -4.147 16.896 -8.242 1.00 79.50 121 ASP A N 1
ATOM 982 C CA . ASP A 1 121 ? -5.081 17.584 -9.150 1.00 79.50 121 ASP A CA 1
ATOM 983 C C . ASP A 1 121 ? -6.339 18.186 -8.482 1.00 79.50 121 ASP A C 1
ATOM 985 O O . ASP A 1 121 ? -7.322 17.501 -8.176 1.00 79.50 121 ASP A O 1
ATOM 989 N N . GLY A 1 122 ? -6.310 19.500 -8.242 1.00 80.19 122 GLY A N 1
ATOM 990 C CA . GLY A 1 122 ? -7.413 20.210 -7.586 1.00 80.19 122 GLY A CA 1
ATOM 991 C C . GLY A 1 122 ? -7.460 20.042 -6.061 1.00 80.19 122 GLY A C 1
ATOM 992 O O . GLY A 1 122 ? -8.539 20.117 -5.477 1.00 80.19 122 GLY A O 1
ATOM 993 N N . ASN A 1 123 ? -6.308 19.827 -5.414 1.00 81.38 123 ASN A N 1
ATOM 994 C CA . ASN A 1 123 ? -6.145 19.729 -3.953 1.00 81.38 123 ASN A CA 1
ATOM 995 C C . ASN A 1 123 ? -6.963 18.611 -3.282 1.00 81.38 123 ASN A C 1
ATOM 997 O O . ASN A 1 123 ? -7.332 18.702 -2.111 1.00 81.38 123 ASN A O 1
ATOM 1001 N N . LYS A 1 124 ? -7.248 17.539 -4.016 1.00 86.12 124 LYS A N 1
ATOM 1002 C CA . LYS A 1 124 ? -7.995 16.387 -3.513 1.00 86.12 124 LYS A CA 1
ATOM 1003 C C . LYS A 1 124 ? -7.047 15.222 -3.260 1.00 86.12 124 LYS A C 1
ATOM 1005 O O . LYS A 1 124 ? -6.030 15.073 -3.929 1.00 86.12 124 LYS A O 1
ATOM 1010 N N . HIS A 1 125 ? -7.384 14.366 -2.303 1.00 88.56 125 HIS A N 1
ATOM 1011 C CA . HIS A 1 125 ? -6.605 13.153 -2.083 1.00 88.56 125 HIS A CA 1
ATOM 1012 C C . HIS A 1 125 ? -6.801 12.162 -3.232 1.00 88.56 125 HIS A C 1
ATOM 1014 O O . HIS A 1 125 ? -7.929 11.871 -3.634 1.00 88.56 125 HIS A O 1
ATOM 1020 N N . ALA A 1 126 ? -5.691 11.611 -3.708 1.00 92.19 126 ALA A N 1
ATOM 1021 C CA . ALA A 1 126 ? -5.645 10.497 -4.633 1.00 92.19 126 ALA A CA 1
ATOM 1022 C C . ALA A 1 126 ? -4.823 9.349 -4.038 1.00 92.19 126 ALA A C 1
ATOM 1024 O O . ALA A 1 126 ? -3.891 9.550 -3.252 1.00 92.19 126 ALA A O 1
ATOM 1025 N N . LEU A 1 127 ? -5.188 8.131 -4.426 1.00 94.31 127 LEU A N 1
ATOM 1026 C CA . LEU A 1 127 ? -4.441 6.919 -4.140 1.00 94.31 127 LEU A CA 1
ATOM 1027 C C . LEU A 1 127 ? -3.428 6.695 -5.258 1.00 94.31 127 LEU A C 1
ATOM 1029 O O . LEU A 1 127 ? -3.796 6.450 -6.406 1.00 94.31 127 LEU A O 1
ATOM 1033 N N . PHE A 1 128 ? -2.156 6.742 -4.897 1.00 94.56 128 PHE A N 1
ATOM 1034 C CA . PHE A 1 128 ? -1.058 6.362 -5.766 1.00 94.56 128 PHE A CA 1
ATOM 1035 C C . PHE A 1 128 ? -0.771 4.884 -5.558 1.00 94.56 128 PHE A C 1
ATOM 1037 O O . PHE A 1 128 ? -0.600 4.446 -4.421 1.00 94.56 128 PHE A O 1
ATOM 1044 N N . VAL A 1 129 ? -0.715 4.124 -6.647 1.00 96.00 129 VAL A N 1
ATOM 1045 C CA . VAL A 1 129 ? -0.373 2.701 -6.652 1.00 96.00 129 VAL A CA 1
ATOM 1046 C C . VAL A 1 129 ? 0.863 2.507 -7.514 1.00 96.00 129 VAL A C 1
ATOM 1048 O O . VAL A 1 129 ? 0.800 2.598 -8.739 1.00 96.00 129 VAL A O 1
ATOM 1051 N N . SER A 1 130 ? 1.985 2.227 -6.863 1.00 94.50 130 SER A N 1
ATOM 1052 C CA . SER A 1 130 ? 3.267 1.938 -7.497 1.00 94.50 130 SER A CA 1
ATOM 1053 C C . SER A 1 130 ? 3.418 0.435 -7.674 1.00 94.50 130 SER A C 1
ATOM 1055 O O . SER A 1 130 ? 3.249 -0.326 -6.721 1.00 94.50 130 SER A O 1
ATOM 1057 N N . LYS A 1 131 ? 3.772 -0.012 -8.877 1.00 94.88 131 LYS A N 1
ATOM 1058 C CA . LYS A 1 131 ? 3.981 -1.430 -9.173 1.00 94.88 131 LYS A CA 1
ATOM 1059 C C . LYS A 1 131 ? 5.093 -1.660 -10.185 1.00 94.88 131 LYS A C 1
ATOM 1061 O O . LYS A 1 131 ? 5.301 -0.850 -11.087 1.00 94.88 13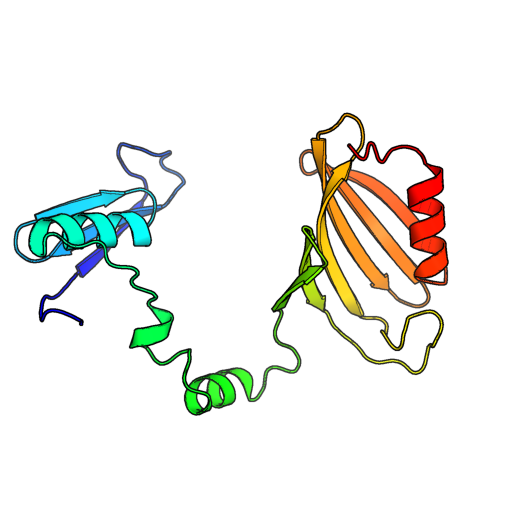1 LYS A O 1
ATOM 1066 N N . ILE A 1 132 ? 5.782 -2.787 -10.048 1.00 93.31 132 ILE A N 1
ATOM 1067 C CA . ILE A 1 132 ? 6.719 -3.287 -11.057 1.00 93.31 132 ILE A CA 1
ATOM 1068 C C . ILE A 1 132 ? 6.093 -4.523 -11.691 1.00 93.31 132 ILE A C 1
ATOM 1070 O O . ILE A 1 132 ? 5.912 -5.549 -11.032 1.00 93.31 132 ILE A O 1
ATOM 1074 N N . GLU A 1 133 ? 5.749 -4.413 -12.970 1.00 87.88 133 GLU A N 1
ATOM 1075 C CA . GLU A 1 133 ? 5.125 -5.478 -13.754 1.00 87.88 133 GLU A CA 1
ATOM 1076 C C . GLU A 1 133 ? 5.973 -5.737 -15.002 1.00 87.88 133 GLU A C 1
ATOM 1078 O O . GLU A 1 133 ? 6.255 -4.825 -15.788 1.00 87.88 133 GLU A O 1
ATOM 1083 N N . GLY A 1 134 ? 6.411 -6.989 -15.166 1.00 87.25 134 GLY A N 1
ATOM 1084 C CA . GLY A 1 134 ? 7.327 -7.380 -16.236 1.00 87.25 134 GLY A CA 1
ATOM 1085 C C . GLY A 1 134 ? 8.614 -6.556 -16.199 1.00 87.25 134 GLY A C 1
ATOM 1086 O O . GLY A 1 134 ? 9.372 -6.632 -15.240 1.00 87.25 134 GLY A O 1
ATOM 1087 N N . THR A 1 135 ? 8.843 -5.754 -17.240 1.00 86.75 135 THR A N 1
ATOM 1088 C CA . THR A 1 135 ? 10.029 -4.894 -17.388 1.00 86.75 135 THR A CA 1
ATOM 1089 C C . THR A 1 135 ? 9.735 -3.407 -17.180 1.00 86.75 135 THR A C 1
ATOM 1091 O O . THR A 1 135 ? 10.467 -2.557 -17.690 1.00 86.75 135 THR A O 1
ATOM 1094 N N . SER A 1 136 ? 8.634 -3.071 -16.503 1.00 90.88 136 SER A N 1
ATOM 1095 C CA . SER A 1 136 ? 8.175 -1.687 -16.371 1.00 90.88 136 SER A CA 1
ATOM 1096 C C . SER A 1 136 ? 7.811 -1.315 -14.938 1.00 90.88 136 SER A C 1
ATOM 1098 O O . SER A 1 136 ? 7.169 -2.077 -14.214 1.00 90.88 136 SER A O 1
ATOM 1100 N N . CYS A 1 137 ? 8.190 -0.099 -14.559 1.00 92.38 137 CYS A N 1
ATOM 1101 C CA . CYS A 1 137 ? 7.694 0.593 -13.384 1.00 92.38 137 CYS A CA 1
ATOM 1102 C C . CYS A 1 137 ? 6.441 1.370 -13.783 1.00 92.38 137 CYS A C 1
ATOM 1104 O O . CYS A 1 137 ? 6.445 2.130 -14.754 1.00 92.38 137 CYS A O 1
ATOM 1106 N N . THR A 1 138 ? 5.370 1.183 -13.026 1.00 94.75 138 THR A N 1
ATOM 1107 C CA . THR A 1 138 ? 4.084 1.831 -13.250 1.00 94.75 138 THR A CA 1
ATOM 1108 C C . THR A 1 138 ? 3.633 2.532 -11.977 1.00 94.75 138 THR A C 1
ATOM 1110 O O . THR A 1 138 ? 3.724 1.957 -10.895 1.00 94.75 138 THR A O 1
ATOM 1113 N N . VAL A 1 139 ? 3.093 3.740 -12.113 1.00 95.50 139 VAL A N 1
ATOM 1114 C CA . VAL A 1 139 ? 2.331 4.414 -11.059 1.00 95.50 139 VAL A CA 1
ATOM 1115 C C . VAL A 1 139 ? 0.950 4.749 -11.601 1.00 95.50 139 VAL A C 1
ATOM 1117 O O . VAL A 1 139 ? 0.807 5.471 -12.587 1.00 95.50 139 VAL A O 1
ATOM 1120 N N . GLU A 1 140 ? -0.071 4.201 -10.963 1.00 95.50 140 GLU A N 1
ATOM 1121 C CA . GLU A 1 140 ? -1.473 4.489 -11.243 1.00 95.50 140 GLU A CA 1
ATOM 1122 C C . GLU A 1 140 ? -2.010 5.449 -10.184 1.00 95.50 140 GLU A C 1
ATOM 1124 O O . GLU A 1 140 ? -1.733 5.287 -8.995 1.00 95.50 140 GLU A O 1
ATOM 1129 N N . VAL A 1 141 ? -2.771 6.452 -10.617 1.00 94.50 141 VAL A N 1
ATOM 1130 C CA . VAL A 1 141 ? -3.366 7.451 -9.727 1.00 94.50 141 VAL A CA 1
ATOM 1131 C C . VAL A 1 141 ? -4.876 7.309 -9.779 1.00 94.50 141 VAL A C 1
ATOM 1133 O O . VAL A 1 141 ? -5.490 7.476 -10.837 1.00 94.50 141 VAL A O 1
ATOM 1136 N N . TYR A 1 142 ? -5.470 7.003 -8.632 1.00 93.00 142 TYR A N 1
ATOM 1137 C CA . TYR A 1 142 ? -6.904 6.820 -8.473 1.00 93.00 142 TYR A CA 1
ATOM 1138 C C . TYR A 1 142 ? -7.497 7.957 -7.647 1.00 93.00 142 TYR A C 1
ATOM 1140 O O . TYR A 1 142 ? -7.004 8.281 -6.569 1.00 93.00 142 TYR A O 1
ATOM 1148 N N . GLN A 1 143 ? -8.598 8.521 -8.121 1.00 90.81 143 GLN A N 1
ATOM 1149 C CA . GLN A 1 143 ? -9.350 9.573 -7.443 1.00 90.81 143 GLN A CA 1
ATOM 1150 C C . GLN A 1 143 ? -10.833 9.307 -7.659 1.00 90.81 143 GLN A C 1
ATOM 1152 O O . GLN A 1 143 ? -11.223 8.879 -8.748 1.00 90.81 143 GLN A O 1
ATOM 1157 N N . ASP A 1 144 ? -11.645 9.506 -6.622 1.00 87.88 144 ASP A N 1
ATOM 1158 C CA . ASP A 1 144 ? -13.082 9.206 -6.654 1.00 87.88 144 ASP A CA 1
ATOM 1159 C C . ASP A 1 144 ? -13.370 7.764 -7.132 1.00 87.88 144 ASP A C 1
ATOM 1161 O O . ASP A 1 144 ? -14.300 7.507 -7.893 1.00 87.88 144 ASP A O 1
ATOM 1165 N N . GLN A 1 145 ? -12.522 6.817 -6.698 1.00 87.19 145 GLN A N 1
ATOM 1166 C CA . GLN A 1 145 ? -12.564 5.384 -7.045 1.00 87.19 145 GLN A CA 1
ATOM 1167 C C . GLN A 1 145 ? -12.377 5.072 -8.544 1.00 87.19 145 GLN A C 1
ATOM 1169 O O . GLN A 1 145 ? -12.660 3.961 -8.990 1.00 87.19 145 GLN A O 1
ATOM 1174 N N . LYS A 1 146 ? -11.870 6.025 -9.332 1.00 91.00 146 LYS A N 1
ATOM 1175 C CA . LYS A 1 146 ? -11.597 5.861 -10.766 1.00 91.00 146 LYS A CA 1
ATOM 1176 C C . LYS A 1 146 ? -10.124 6.097 -11.071 1.00 91.00 146 LYS A C 1
ATOM 1178 O O . LYS A 1 146 ? -9.492 6.957 -10.459 1.00 91.00 146 LYS A O 1
ATOM 1183 N N . LEU A 1 147 ? -9.588 5.343 -12.031 1.00 93.06 147 LEU A N 1
ATOM 1184 C CA . LEU A 1 147 ? -8.244 5.564 -12.562 1.00 93.06 147 LEU A CA 1
ATOM 1185 C C . LEU A 1 147 ? -8.227 6.891 -13.331 1.00 93.06 147 LEU A C 1
ATOM 1187 O O . LEU A 1 147 ? -8.906 7.018 -14.347 1.00 93.06 147 LEU A O 1
ATOM 1191 N N . GLN A 1 148 ? -7.455 7.860 -12.848 1.00 91.81 148 GLN A N 1
ATOM 1192 C CA . GLN A 1 148 ? -7.335 9.179 -13.474 1.00 91.81 148 GLN A CA 1
ATOM 1193 C C . GLN A 1 148 ? -6.191 9.225 -14.478 1.00 91.81 148 GLN A C 1
ATOM 1195 O O . GLN A 1 148 ? -6.307 9.807 -15.553 1.00 91.81 148 GLN A O 1
ATOM 1200 N N . THR A 1 149 ? -5.059 8.627 -14.117 1.00 91.81 149 THR A N 1
ATOM 1201 C CA . THR A 1 149 ? -3.875 8.600 -14.970 1.00 91.81 149 THR A CA 1
ATOM 1202 C C . THR A 1 149 ? -2.977 7.423 -14.616 1.00 91.81 149 THR A C 1
ATOM 1204 O O . THR A 1 149 ? -3.031 6.875 -13.511 1.00 91.81 149 THR A O 1
ATOM 1207 N N . LYS A 1 150 ? -2.142 7.041 -15.580 1.00 93.81 150 LYS A N 1
ATOM 1208 C CA . LYS A 1 150 ? -1.163 5.969 -15.470 1.00 93.81 150 LYS A CA 1
ATOM 1209 C C . LYS A 1 150 ? 0.163 6.442 -16.049 1.00 93.81 150 LYS A C 1
ATOM 1211 O O . LYS A 1 150 ? 0.237 6.831 -17.212 1.00 93.81 150 LYS A O 1
ATOM 1216 N N . PHE A 1 151 ? 1.213 6.345 -15.247 1.00 93.00 151 PHE A N 1
ATOM 1217 C CA . PHE A 1 151 ? 2.583 6.650 -15.634 1.00 93.00 151 PHE A CA 1
ATOM 1218 C C . PHE A 1 151 ? 3.363 5.353 -15.765 1.00 93.00 151 PHE A C 1
ATOM 1220 O O . PHE A 1 151 ? 3.321 4.524 -14.860 1.00 93.00 151 PHE A O 1
ATOM 1227 N N . VAL A 1 152 ? 4.071 5.172 -16.879 1.00 93.50 152 VAL A N 1
ATOM 1228 C CA . VAL A 1 152 ? 4.861 3.965 -17.151 1.00 93.50 152 VAL A CA 1
ATOM 1229 C C . VAL A 1 152 ? 6.254 4.371 -17.610 1.00 93.50 152 VAL A C 1
ATOM 1231 O O . VAL A 1 152 ? 6.402 5.262 -18.446 1.00 93.50 152 VAL A O 1
ATOM 1234 N N . SER A 1 153 ? 7.284 3.730 -17.067 1.00 92.12 153 SER A N 1
ATOM 1235 C CA . SER A 1 153 ? 8.670 3.906 -17.502 1.00 92.12 153 SER A CA 1
ATOM 1236 C C . SER A 1 153 ? 9.519 2.683 -17.137 1.00 92.12 153 SER A C 1
ATOM 1238 O O . SER A 1 153 ? 9.094 1.809 -16.386 1.00 92.12 153 SER A O 1
ATOM 1240 N N . LYS A 1 154 ? 10.726 2.595 -17.703 1.00 89.81 154 LYS A N 1
ATOM 1241 C CA . LYS A 1 154 ? 11.686 1.514 -17.441 1.00 89.81 154 LYS A CA 1
ATOM 1242 C C . LYS A 1 154 ? 12.426 1.649 -16.107 1.00 89.81 154 LYS A C 1
ATOM 1244 O O . LYS A 1 154 ? 12.986 0.660 -15.660 1.00 89.81 154 LYS A O 1
ATOM 1249 N N . SER A 1 155 ? 12.422 2.822 -15.470 1.00 87.25 155 SER A N 1
ATOM 1250 C CA . SER A 1 155 ? 13.067 3.044 -14.167 1.00 87.25 155 SER A CA 1
ATOM 1251 C C . SER A 1 155 ? 12.165 3.819 -13.210 1.00 87.25 155 SER A C 1
ATOM 1253 O O . SER A 1 155 ? 11.355 4.646 -13.645 1.00 87.25 155 SER A O 1
ATOM 1255 N N . LEU A 1 156 ? 12.335 3.582 -11.904 1.00 83.94 156 LEU A N 1
ATOM 1256 C CA . LEU A 1 156 ? 11.559 4.253 -10.853 1.00 83.94 156 LEU A CA 1
ATOM 1257 C C . LEU A 1 156 ? 11.750 5.772 -10.903 1.00 83.94 156 LEU A C 1
ATOM 1259 O O . LEU A 1 156 ? 10.776 6.519 -10.862 1.00 83.94 156 LEU A O 1
ATOM 1263 N N . VAL A 1 157 ? 12.995 6.222 -11.074 1.00 86.62 157 VAL A N 1
ATOM 1264 C CA . VAL A 1 157 ? 13.346 7.648 -11.161 1.00 86.62 157 VAL A CA 1
ATOM 1265 C C . VAL A 1 157 ? 12.609 8.327 -12.313 1.00 86.62 157 VAL A C 1
ATOM 1267 O O . VAL A 1 157 ? 12.055 9.411 -12.153 1.00 86.62 157 VAL A O 1
ATOM 1270 N N . ASN A 1 158 ? 12.559 7.683 -13.479 1.00 87.81 158 ASN A N 1
ATOM 1271 C CA . ASN A 1 158 ? 11.914 8.268 -14.648 1.00 87.81 158 ASN A CA 1
ATOM 1272 C C . ASN A 1 158 ? 10.383 8.280 -14.520 1.00 87.81 158 ASN A C 1
ATOM 1274 O O . ASN A 1 158 ? 9.755 9.213 -15.011 1.00 87.81 158 ASN A O 1
ATOM 1278 N N . VAL A 1 159 ? 9.770 7.293 -13.845 1.00 89.31 159 VAL A N 1
ATOM 1279 C CA . VAL A 1 159 ? 8.325 7.348 -13.546 1.00 89.31 159 VAL A CA 1
ATOM 1280 C C . VAL A 1 159 ? 8.003 8.582 -12.701 1.00 89.31 159 VAL A C 1
ATOM 1282 O O . VAL A 1 159 ? 7.091 9.323 -13.051 1.00 89.31 159 VAL A O 1
ATOM 1285 N N . TRP A 1 160 ? 8.769 8.842 -11.638 1.00 87.50 160 TRP A N 1
ATOM 1286 C CA . TRP A 1 160 ? 8.540 10.002 -10.768 1.00 87.50 160 TRP A CA 1
ATOM 1287 C C . TRP A 1 160 ? 8.803 11.338 -11.466 1.00 87.50 160 TRP A C 1
ATOM 1289 O O . TRP A 1 160 ? 7.994 12.252 -11.344 1.00 87.50 160 TRP A O 1
ATOM 1299 N N . LYS A 1 161 ? 9.830 11.425 -12.317 1.00 87.19 161 LYS A N 1
ATOM 1300 C CA . LYS A 1 161 ? 10.041 12.609 -13.169 1.00 87.19 161 LYS A CA 1
ATOM 1301 C C . LYS A 1 161 ? 8.861 12.881 -14.109 1.00 87.19 161 LYS A C 1
ATOM 1303 O O . LYS A 1 161 ? 8.479 14.033 -14.303 1.00 87.19 161 LYS A O 1
ATOM 1308 N N . ASN A 1 162 ? 8.263 11.834 -14.683 1.00 86.31 162 ASN A N 1
ATOM 1309 C CA . ASN A 1 162 ? 7.078 11.970 -15.538 1.00 86.31 162 ASN A CA 1
ATOM 1310 C C . ASN A 1 162 ? 5.850 12.441 -14.754 1.00 86.31 162 ASN A C 1
ATOM 1312 O O . ASN A 1 162 ? 4.998 13.133 -15.296 1.00 86.31 162 ASN A O 1
ATOM 1316 N N . ILE A 1 163 ? 5.752 12.048 -13.489 1.00 85.12 163 ILE A N 1
ATOM 1317 C CA . ILE A 1 163 ? 4.694 12.473 -12.579 1.00 85.12 163 ILE A CA 1
ATOM 1318 C C . ILE A 1 163 ? 4.858 13.965 -12.246 1.00 85.12 163 ILE A C 1
ATOM 1320 O O . ILE A 1 163 ? 3.913 14.736 -12.422 1.00 85.12 163 ILE A O 1
ATOM 1324 N N . GLU A 1 164 ? 6.060 14.392 -11.852 1.00 82.44 164 GLU A N 1
ATOM 1325 C CA . GLU A 1 164 ? 6.386 15.790 -11.525 1.00 82.44 164 GLU A CA 1
ATOM 1326 C C . GLU A 1 164 ? 6.152 16.741 -12.708 1.00 82.44 164 GLU A C 1
ATOM 1328 O O . GLU A 1 164 ? 5.600 17.833 -12.544 1.00 82.44 164 GLU A O 1
ATOM 1333 N N . SER A 1 165 ? 6.497 16.312 -13.926 1.00 76.00 165 SER A N 1
ATOM 1334 C CA . SER A 1 165 ? 6.343 17.133 -15.131 1.00 76.00 165 SER A CA 1
ATOM 1335 C C . SER A 1 165 ? 4.886 17.438 -15.493 1.00 76.00 165 SER A C 1
ATOM 1337 O O . SER A 1 165 ? 4.630 18.402 -16.217 1.00 76.00 165 SER A O 1
ATOM 1339 N N . THR A 1 166 ? 3.914 16.693 -14.949 1.00 71.94 166 THR A N 1
ATOM 1340 C CA . THR A 1 166 ? 2.489 16.967 -15.191 1.00 71.94 166 THR A CA 1
ATOM 1341 C C . THR A 1 166 ? 1.964 18.224 -14.502 1.00 71.94 166 THR A C 1
ATOM 1343 O O . THR A 1 166 ? 0.846 18.632 -14.806 1.00 71.94 166 THR A O 1
ATOM 1346 N N . LYS A 1 167 ? 2.726 18.847 -13.584 1.00 63.34 167 LYS A N 1
ATOM 1347 C CA . LYS A 1 167 ? 2.295 20.012 -12.778 1.00 63.34 167 LYS A CA 1
ATOM 1348 C C . LYS A 1 167 ? 0.957 19.813 -12.038 1.00 63.34 167 LYS A C 1
ATOM 1350 O O . LYS A 1 167 ? 0.346 20.781 -11.604 1.00 63.34 167 LYS A O 1
ATOM 1355 N N . LYS A 1 168 ? 0.504 18.565 -11.864 1.00 67.31 168 LYS A N 1
ATOM 1356 C CA . LYS A 1 168 ? -0.718 18.205 -11.119 1.00 67.31 168 LYS A CA 1
ATOM 1357 C C . LYS A 1 168 ? -0.487 18.050 -9.611 1.00 67.31 168 LYS A C 1
ATOM 1359 O O . LYS A 1 168 ? -1.419 17.741 -8.871 1.00 67.31 168 LYS A O 1
ATOM 1364 N N . PHE A 1 169 ? 0.750 18.264 -9.163 1.00 60.72 169 PHE A N 1
ATOM 1365 C CA . PHE A 1 169 ? 1.135 18.318 -7.758 1.00 60.72 169 PHE A CA 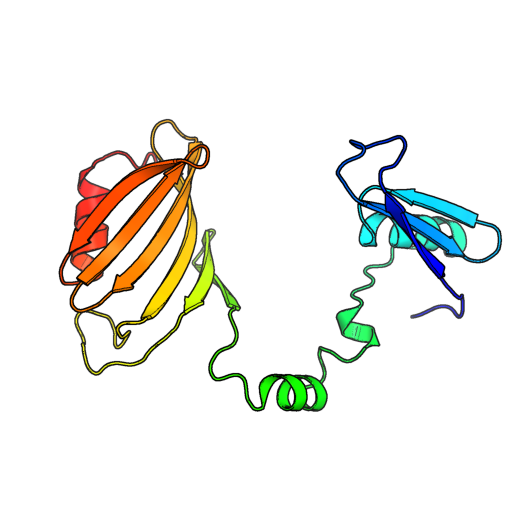1
ATOM 1366 C C . PHE A 1 169 ? 1.071 19.766 -7.298 1.00 60.72 169 PHE A C 1
ATOM 1368 O O . PHE A 1 169 ? 1.993 20.539 -7.540 1.00 60.72 169 PHE A O 1
ATOM 1375 N N . ASN A 1 170 ? -0.019 20.125 -6.630 1.00 52.09 170 ASN A N 1
ATOM 1376 C CA . ASN A 1 170 ? -0.033 21.324 -5.809 1.00 52.09 170 ASN A CA 1
ATOM 1377 C C . ASN A 1 170 ? 0.472 20.929 -4.423 1.00 52.09 170 ASN A C 1
ATOM 1379 O O . ASN A 1 170 ? -0.278 20.398 -3.605 1.00 52.09 170 ASN A O 1
ATOM 1383 N N . GLY A 1 171 ? 1.768 21.135 -4.203 1.00 44.44 171 GLY A N 1
ATOM 1384 C CA . GLY A 1 171 ? 2.355 21.131 -2.873 1.00 44.44 171 GLY A CA 1
ATOM 1385 C C . GLY A 1 171 ? 2.197 22.519 -2.266 1.00 44.44 171 GLY A C 1
ATOM 1386 O O . GLY A 1 171 ? 2.847 23.452 -2.727 1.00 44.44 171 GLY A O 1
ATOM 1387 N N . ASN A 1 172 ? 1.335 22.637 -1.259 1.00 32.50 172 ASN A N 1
ATOM 1388 C CA . ASN A 1 172 ? 1.475 23.652 -0.218 1.00 32.50 172 ASN A CA 1
ATOM 1389 C C . ASN A 1 172 ? 1.863 22.941 1.076 1.00 32.50 172 ASN A C 1
ATOM 1391 O O . ASN A 1 172 ? 1.194 21.931 1.398 1.00 32.50 172 ASN A O 1
#

Radius of gyration: 22.34 Å; chains: 1; bounding box: 49×44×54 Å

Organism: NCBI:txid94130

pLDDT: mean 81.29, std 12.15, range [32.5, 96.38]

Foldseek 3Di:
DDDPWDKDKDWDQDDPVDDSNAIKIWIDTPPDIDIDSDPQVRVQVVCCVVPVDGDPDDVCVVVVVVPPVVVCVVCVVPPDDWDWDDDPPKIKIWDWFDADPDVLAVRTDAGTWMWTWDQWAPRDIWIWIWGHHDQKTKIFTGDPNDTPDMFIDRGPVVSVVVVVVVVRDDDD